Protein AF-A0A953YZQ3-F1 (afdb_monomer_lite)

Secondary structure (DSSP, 8-state):
---GGG-TTGGG--S--HHHHTTSPPHHHHHHHHHSS---HHHHHHHHHHHHHHHHHHHHGGGS-HHHHHHHIIIIIS---HHHHHHHHTS-HHHHHHHHHHHHHHHHHHHHHHT-

Foldseek 3Di:
DDDCVPDPCNVPDPDDDPVVVVVDQDPVNVVPPVPVPPCDPVNVVVVVLVVLLVVLCVVCVVVADPLLSQLCCCCPVVVDDLVRSCVVVVHDSVVSVVSPVVSSVVSVVVCVVVPD

Structure (mmCIF, N/CA/C/O backbone):
data_AF-A0A953YZQ3-F1
#
_entry.id   AF-A0A953YZQ3-F1
#
loop_
_atom_site.group_PDB
_atom_site.id
_atom_site.type_symbol
_atom_site.label_atom_id
_atom_site.label_alt_id
_atom_site.label_comp_id
_atom_site.label_asym_id
_atom_site.label_entity_id
_atom_site.label_seq_id
_atom_site.pdbx_PDB_ins_code
_atom_site.Cartn_x
_atom_site.Cartn_y
_atom_site.Cartn_z
_atom_site.occupancy
_atom_site.B_iso_or_equiv
_atom_site.auth_seq_id
_atom_site.auth_comp_id
_atom_site.auth_asym_id
_atom_site.auth_atom_id
_atom_site.pdbx_PDB_model_num
ATOM 1 N N . MET A 1 1 ? 8.634 7.830 -40.825 1.00 51.47 1 MET A N 1
ATOM 2 C CA . MET A 1 1 ? 9.413 7.393 -39.649 1.00 51.47 1 MET A CA 1
ATOM 3 C C . MET A 1 1 ? 10.017 6.042 -40.000 1.00 51.47 1 MET A C 1
ATOM 5 O O . MET A 1 1 ? 9.249 5.131 -40.275 1.00 51.47 1 MET A O 1
ATOM 9 N N . LYS A 1 2 ? 11.341 5.928 -40.150 1.00 58.69 2 LYS A N 1
ATOM 10 C CA . LYS A 1 2 ? 11.975 4.639 -40.474 1.00 58.69 2 LYS A CA 1
ATOM 11 C C . LYS A 1 2 ? 12.230 3.904 -39.160 1.00 58.69 2 LYS A C 1
ATOM 13 O O . LYS A 1 2 ? 13.018 4.379 -38.350 1.00 58.69 2 LYS A O 1
ATOM 18 N N . SER A 1 3 ? 11.525 2.803 -38.914 1.00 65.25 3 SER A N 1
ATOM 19 C CA . SER A 1 3 ? 11.827 1.931 -37.777 1.00 65.25 3 SER A CA 1
ATOM 20 C C . SER A 1 3 ? 13.089 1.122 -38.078 1.00 65.25 3 SER A C 1
ATOM 22 O O . SER A 1 3 ? 13.320 0.724 -39.223 1.00 65.25 3 SER A O 1
ATOM 24 N N . CYS A 1 4 ? 13.891 0.834 -37.049 1.00 77.25 4 CYS A N 1
ATOM 25 C CA . CYS A 1 4 ? 15.066 -0.037 -37.176 1.00 77.25 4 CYS A CA 1
ATOM 26 C C . CYS A 1 4 ? 14.693 -1.414 -37.764 1.00 77.25 4 CYS A C 1
ATOM 28 O O . CYS A 1 4 ? 15.486 -2.027 -38.474 1.00 77.25 4 CYS A O 1
ATOM 30 N N . ASP A 1 5 ? 13.444 -1.851 -37.568 1.00 77.50 5 ASP A N 1
ATOM 31 C CA . ASP A 1 5 ? 12.905 -3.116 -38.075 1.00 77.50 5 ASP A CA 1
ATOM 32 C C . ASP A 1 5 ? 12.860 -3.244 -39.595 1.00 77.50 5 ASP A C 1
ATOM 34 O O . ASP A 1 5 ? 12.801 -4.355 -40.110 1.00 77.50 5 ASP A O 1
ATOM 38 N N . THR A 1 6 ? 12.954 -2.128 -40.310 1.00 80.44 6 THR A N 1
ATOM 39 C CA . THR A 1 6 ? 12.969 -2.095 -41.778 1.00 80.44 6 THR A CA 1
ATOM 40 C C . THR A 1 6 ? 14.319 -1.651 -42.343 1.00 80.44 6 THR A C 1
ATOM 42 O O . THR A 1 6 ? 14.450 -1.446 -43.549 1.00 80.44 6 THR A O 1
ATOM 45 N N . CYS A 1 7 ? 15.341 -1.498 -41.491 1.00 81.00 7 CYS A N 1
ATOM 46 C CA . CYS A 1 7 ? 16.660 -1.052 -41.916 1.00 81.00 7 CYS A CA 1
ATOM 47 C C . CYS A 1 7 ? 17.438 -2.200 -42.591 1.00 81.00 7 CYS A C 1
ATOM 49 O O . CYS A 1 7 ? 17.734 -3.201 -41.933 1.00 81.00 7 CYS A O 1
ATOM 51 N N . PRO A 1 8 ? 17.848 -2.057 -43.866 1.00 81.75 8 PRO A N 1
ATOM 52 C CA . PRO A 1 8 ? 18.593 -3.096 -44.581 1.00 81.75 8 PRO A CA 1
ATOM 53 C C . PRO A 1 8 ? 19.986 -3.355 -43.989 1.00 81.75 8 PRO A C 1
ATOM 55 O O . PRO A 1 8 ? 20.564 -4.411 -44.219 1.00 81.75 8 PRO A O 1
ATOM 58 N N . LEU A 1 9 ? 20.514 -2.414 -43.202 1.00 81.38 9 LEU A N 1
ATOM 59 C CA . LEU A 1 9 ? 21.818 -2.516 -42.547 1.00 81.38 9 LEU A CA 1
ATOM 60 C C . LEU A 1 9 ? 21.733 -3.061 -41.111 1.00 81.38 9 LEU A C 1
ATOM 62 O O . LEU A 1 9 ? 22.769 -3.217 -40.472 1.00 81.38 9 LEU A O 1
ATOM 66 N N . ARG A 1 10 ? 20.532 -3.379 -40.595 1.00 80.12 10 ARG A N 1
ATOM 67 C CA . ARG A 1 10 ? 20.321 -3.793 -39.193 1.00 80.12 10 ARG A CA 1
ATOM 68 C C . ARG A 1 10 ? 21.195 -4.977 -38.782 1.00 80.12 10 ARG A C 1
ATOM 70 O O . ARG A 1 10 ? 21.749 -4.971 -37.690 1.00 80.12 10 ARG A O 1
ATOM 77 N N . ALA A 1 11 ? 21.307 -5.983 -39.650 1.00 80.31 11 ALA A N 1
ATOM 78 C CA . ALA A 1 11 ? 22.075 -7.200 -39.380 1.00 80.31 11 ALA A CA 1
ATOM 79 C C . ALA A 1 11 ? 23.595 -6.960 -39.296 1.00 80.31 11 ALA A C 1
ATOM 81 O O . ALA A 1 11 ? 24.319 -7.815 -38.796 1.00 80.31 11 ALA A O 1
ATOM 82 N N . SER A 1 12 ? 24.072 -5.810 -39.777 1.00 83.50 12 SER A N 1
ATOM 83 C CA . SER A 1 12 ? 25.484 -5.420 -39.813 1.00 83.50 12 SER A CA 1
ATOM 84 C C . SER A 1 12 ? 25.776 -4.138 -39.024 1.00 83.50 12 SER A C 1
ATOM 86 O O . SER A 1 12 ? 26.871 -3.592 -39.136 1.00 83.50 12 SER A O 1
ATOM 88 N N . CYS A 1 13 ? 24.812 -3.613 -38.261 1.00 84.31 13 CYS A N 1
ATOM 89 C CA . CYS A 1 13 ? 25.025 -2.430 -37.431 1.00 84.31 13 CYS A CA 1
ATOM 90 C C . CYS A 1 13 ? 25.981 -2.759 -36.277 1.00 84.31 13 CYS A C 1
ATOM 92 O O . CYS A 1 13 ? 25.696 -3.639 -35.468 1.00 84.31 13 CYS A O 1
ATOM 94 N N . VAL A 1 14 ? 27.089 -2.021 -36.195 1.00 81.94 14 VAL A N 1
ATOM 95 C CA . VAL A 1 14 ? 28.105 -2.162 -35.134 1.00 81.94 14 VAL A CA 1
ATOM 96 C C . VAL A 1 14 ? 28.133 -0.947 -34.200 1.00 81.94 14 VAL A C 1
ATOM 98 O O . VAL A 1 14 ? 28.534 -1.063 -33.047 1.00 81.94 14 VAL A O 1
ATOM 101 N N . GLU A 1 15 ? 27.658 0.204 -34.680 1.00 82.88 15 GLU A N 1
ATOM 102 C CA . GLU A 1 15 ? 27.567 1.461 -33.934 1.00 82.88 15 GLU A CA 1
ATOM 103 C C . GLU A 1 15 ? 26.109 1.930 -33.824 1.00 82.88 15 GLU A C 1
ATOM 105 O O . GLU A 1 15 ? 25.236 1.515 -34.597 1.00 82.88 15 GLU A O 1
ATOM 110 N N . VAL A 1 16 ? 25.838 2.801 -32.847 1.00 78.06 16 VAL A N 1
ATOM 111 C CA . VAL A 1 16 ? 24.507 3.383 -32.640 1.00 78.06 16 VAL A CA 1
ATOM 112 C C . VAL A 1 16 ? 24.150 4.267 -33.835 1.00 78.06 16 VAL A C 1
ATOM 114 O O . VAL A 1 16 ? 24.905 5.150 -34.226 1.00 78.06 16 VAL A O 1
ATOM 117 N N . CYS A 1 17 ? 22.977 4.035 -34.425 1.00 84.19 17 CYS A N 1
ATOM 118 C CA . CYS A 1 17 ? 22.495 4.822 -35.556 1.00 84.19 17 CYS A CA 1
ATOM 119 C C . CYS A 1 17 ? 22.188 6.273 -35.122 1.00 84.19 17 CYS A C 1
ATOM 121 O O . CYS A 1 17 ? 21.303 6.454 -34.278 1.00 84.19 17 CYS A O 1
ATOM 123 N N . PRO A 1 18 ? 22.806 7.304 -35.736 1.00 82.31 18 PRO A N 1
ATOM 124 C CA . PRO A 1 18 ? 22.574 8.704 -35.361 1.00 82.31 18 PRO A CA 1
ATOM 125 C C . PRO A 1 18 ? 21.112 9.149 -35.521 1.00 82.31 18 PRO A C 1
ATOM 127 O O . PRO A 1 18 ? 20.596 9.930 -34.725 1.00 82.31 18 PRO A O 1
ATOM 130 N N . GLU A 1 19 ? 20.408 8.618 -36.529 1.00 79.19 19 GLU A N 1
ATOM 131 C CA . GLU A 1 19 ? 18.987 8.915 -36.757 1.00 79.19 19 GLU A CA 1
ATOM 132 C C . GLU A 1 19 ? 18.088 8.334 -35.656 1.00 79.19 19 GLU A C 1
ATOM 134 O O . GLU A 1 19 ? 17.065 8.931 -35.316 1.00 79.19 19 GLU A O 1
ATOM 139 N N . LEU A 1 20 ? 18.457 7.177 -35.095 1.00 79.81 20 LEU A N 1
ATOM 140 C CA . LEU A 1 20 ? 17.751 6.568 -33.968 1.00 79.81 20 LEU A CA 1
ATOM 141 C C . LEU A 1 20 ? 18.080 7.306 -32.668 1.00 79.81 20 LEU A C 1
ATOM 143 O O . LEU A 1 20 ? 17.180 7.626 -31.900 1.00 79.81 20 LEU A O 1
ATOM 147 N N . GLU A 1 21 ? 19.350 7.639 -32.451 1.00 82.38 21 GLU A N 1
ATOM 148 C CA . GLU A 1 21 ? 19.804 8.407 -31.291 1.00 82.38 21 GLU A CA 1
ATOM 149 C C . GLU A 1 21 ? 19.152 9.797 -31.214 1.00 82.38 21 GLU A C 1
ATOM 151 O O . GLU A 1 21 ? 18.855 10.297 -30.127 1.00 82.38 21 GLU A O 1
ATOM 156 N N . ALA A 1 22 ? 18.881 10.430 -32.357 1.00 81.44 22 ALA A N 1
ATOM 157 C CA . ALA A 1 22 ? 18.141 11.689 -32.428 1.00 81.44 22 ALA A CA 1
ATOM 158 C C . ALA A 1 22 ? 16.674 11.568 -31.975 1.00 81.44 22 ALA A C 1
ATOM 160 O O . ALA A 1 22 ? 16.091 12.565 -31.559 1.00 81.44 22 ALA A O 1
ATOM 161 N N . GLN A 1 23 ? 16.090 10.368 -32.044 1.00 77.19 23 GLN A N 1
ATOM 162 C CA . GLN A 1 23 ? 14.705 10.091 -31.645 1.00 77.19 23 GLN A CA 1
ATOM 163 C C . GLN A 1 23 ? 14.580 9.619 -30.191 1.00 77.19 23 GLN A C 1
ATOM 165 O O . GLN A 1 23 ? 13.484 9.659 -29.631 1.00 77.19 23 GLN A O 1
ATOM 170 N N . LEU A 1 24 ? 15.673 9.156 -29.578 1.00 75.44 24 LEU A N 1
ATOM 171 C CA . LEU A 1 24 ? 15.679 8.769 -28.170 1.00 75.44 24 LEU A CA 1
ATOM 172 C C . LEU A 1 24 ? 15.569 10.011 -27.268 1.00 75.44 24 LEU A C 1
ATOM 174 O O . LEU A 1 24 ? 16.162 11.047 -27.590 1.00 75.44 24 LEU A O 1
ATOM 178 N N . PRO A 1 25 ? 14.858 9.917 -26.125 1.00 68.44 25 PRO A N 1
ATOM 179 C CA . PRO A 1 25 ? 14.885 10.959 -25.103 1.00 68.44 25 PRO A CA 1
ATOM 180 C C . PRO A 1 25 ? 16.332 11.268 -24.719 1.00 68.44 25 PRO A C 1
ATOM 182 O O . PRO A 1 25 ? 17.105 10.349 -24.434 1.00 68.44 25 PRO A O 1
ATOM 185 N N . LYS A 1 26 ? 16.724 12.544 -24.730 1.00 71.81 26 LYS A N 1
ATOM 186 C CA . LYS A 1 26 ? 18.094 12.921 -24.376 1.00 71.81 26 LYS A CA 1
ATOM 187 C C . LYS A 1 26 ? 18.293 12.784 -22.866 1.00 71.81 26 LYS A C 1
ATOM 189 O O . LYS A 1 26 ? 17.343 12.904 -22.097 1.00 71.81 26 LYS A O 1
ATOM 194 N N . GLU A 1 27 ? 19.529 12.569 -22.411 1.00 60.50 27 GLU A N 1
ATOM 195 C CA . GLU A 1 27 ? 19.825 12.406 -20.972 1.00 60.50 27 GLU A CA 1
ATOM 196 C C . GLU A 1 27 ? 19.285 13.560 -20.107 1.00 60.50 27 GLU A C 1
ATOM 198 O O . GLU A 1 27 ? 18.843 13.346 -18.976 1.00 60.50 27 GLU A O 1
ATOM 203 N N . HIS A 1 28 ? 19.272 14.780 -20.650 1.00 57.94 28 HIS A N 1
ATOM 204 C CA . HIS A 1 28 ? 18.712 15.948 -19.973 1.00 57.94 28 HIS A CA 1
ATOM 205 C C . HIS A 1 28 ? 17.177 15.933 -19.918 1.00 57.94 28 HIS A C 1
ATOM 207 O O . HIS A 1 28 ? 16.614 16.409 -18.937 1.00 57.94 28 HIS A O 1
ATOM 213 N N . ASP A 1 29 ? 16.491 15.317 -20.885 1.00 56.84 29 ASP A N 1
ATOM 214 C CA . ASP A 1 29 ? 15.028 15.179 -20.875 1.00 56.84 29 ASP A CA 1
ATOM 215 C C . ASP A 1 29 ? 14.551 14.239 -19.761 1.00 56.84 29 ASP A C 1
ATOM 217 O O . ASP A 1 29 ? 13.490 14.456 -19.171 1.00 56.84 29 ASP A O 1
ATOM 221 N N . GLY A 1 30 ? 15.351 13.215 -19.438 1.00 52.53 30 GLY A N 1
ATOM 222 C CA . GLY A 1 30 ? 15.077 12.290 -18.337 1.00 52.53 30 GLY A CA 1
ATOM 223 C C . GLY A 1 30 ? 15.240 12.926 -16.955 1.00 52.53 30 GLY A C 1
ATOM 224 O O . GLY A 1 30 ? 14.492 12.593 -16.035 1.00 52.53 30 GLY A O 1
ATOM 225 N N . ARG A 1 31 ? 16.185 13.867 -16.804 1.00 52.38 31 ARG A N 1
ATOM 226 C CA . ARG A 1 31 ? 16.379 14.610 -15.546 1.00 52.38 31 ARG A CA 1
ATOM 227 C C . ARG A 1 31 ? 15.379 15.749 -15.372 1.00 52.38 31 ARG A C 1
ATOM 229 O O . ARG A 1 31 ? 14.927 15.962 -14.254 1.00 52.38 31 ARG A O 1
ATOM 236 N N . ASP A 1 32 ? 14.991 16.438 -16.443 1.00 48.19 32 ASP A N 1
ATOM 237 C CA . ASP A 1 32 ? 14.287 17.718 -16.312 1.00 48.19 32 ASP A CA 1
ATOM 238 C C . ASP A 1 32 ? 12.759 17.638 -16.361 1.00 48.19 32 ASP A C 1
ATOM 240 O O . ASP A 1 32 ? 12.095 18.483 -15.760 1.00 48.19 32 ASP A O 1
ATOM 244 N N . ARG A 1 33 ? 12.152 16.667 -17.057 1.00 47.38 33 ARG A N 1
ATOM 245 C CA . ARG A 1 33 ? 10.686 16.693 -17.251 1.00 47.38 33 ARG A CA 1
ATOM 246 C C . ARG A 1 33 ? 9.882 16.178 -16.060 1.00 47.38 33 ARG A C 1
ATOM 248 O O . ARG A 1 33 ? 8.787 16.676 -15.825 1.00 47.38 33 ARG A O 1
ATOM 255 N N . PHE A 1 34 ? 10.420 15.222 -15.303 1.00 48.75 34 PHE A N 1
ATOM 256 C CA . PHE A 1 34 ? 9.774 14.699 -14.090 1.00 48.75 34 PHE A CA 1
ATOM 257 C C . PHE A 1 34 ? 10.112 15.511 -12.826 1.00 48.75 34 PHE A C 1
ATOM 259 O O . PHE A 1 34 ? 9.326 15.506 -11.887 1.00 48.75 34 PHE A O 1
ATOM 266 N N . MET A 1 35 ? 11.244 16.230 -12.809 1.00 47.53 35 MET A N 1
ATOM 267 C CA . MET A 1 35 ? 11.765 16.939 -11.6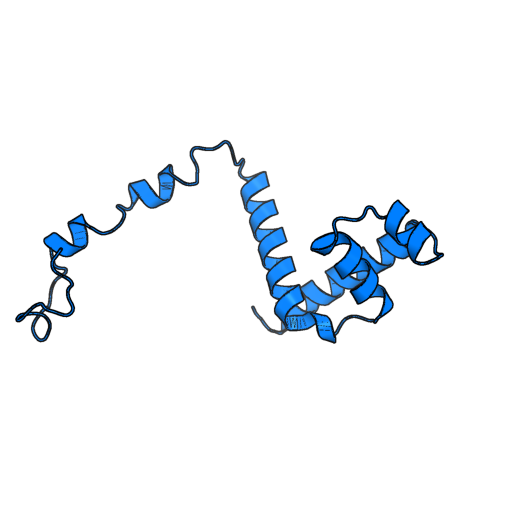24 1.00 47.53 35 MET A CA 1
ATOM 268 C C . MET A 1 35 ? 11.426 18.441 -11.572 1.00 47.53 35 MET A C 1
ATOM 270 O O . MET A 1 35 ? 11.708 19.085 -10.566 1.00 47.53 35 MET A O 1
ATOM 274 N N . ARG A 1 36 ? 10.864 19.035 -12.639 1.00 48.31 36 ARG A N 1
ATOM 275 C CA . ARG A 1 36 ? 10.496 20.471 -12.665 1.00 48.31 36 ARG A CA 1
ATOM 276 C C . ARG A 1 36 ? 9.215 20.813 -11.908 1.00 48.31 36 ARG A C 1
ATOM 278 O O . ARG A 1 36 ? 9.006 21.979 -11.593 1.00 48.31 36 ARG A O 1
ATOM 285 N N . ASN A 1 37 ? 8.375 19.825 -11.616 1.00 46.41 37 ASN A N 1
ATOM 286 C CA . ASN A 1 37 ? 7.296 20.002 -10.652 1.00 46.41 37 ASN A CA 1
ATOM 287 C C . ASN A 1 37 ? 7.892 19.729 -9.274 1.00 46.41 37 ASN A C 1
ATOM 289 O O . ASN A 1 37 ? 8.600 18.740 -9.139 1.00 46.41 37 ASN A O 1
ATOM 293 N N . GLU A 1 38 ? 7.629 20.611 -8.310 1.00 49.28 38 GLU A N 1
ATOM 294 C CA . GLU A 1 38 ? 8.129 20.696 -6.925 1.00 49.28 38 GLU A CA 1
ATOM 295 C C . GLU A 1 38 ? 8.016 19.401 -6.086 1.00 49.28 38 GLU A C 1
ATOM 297 O O . GLU A 1 38 ? 7.455 19.367 -4.992 1.00 49.28 38 GLU A O 1
ATOM 302 N N . MET A 1 39 ? 8.573 18.297 -6.565 1.00 52.78 39 MET A N 1
ATOM 303 C CA . MET A 1 39 ? 8.760 17.090 -5.796 1.00 52.78 39 MET A CA 1
ATOM 304 C C . MET A 1 39 ? 10.056 17.253 -5.016 1.00 52.78 39 MET A C 1
ATOM 306 O O . MET A 1 39 ? 11.156 16.982 -5.493 1.00 52.78 39 MET A O 1
ATOM 310 N N . THR A 1 40 ? 9.915 17.722 -3.780 1.00 59.66 40 THR A N 1
ATOM 311 C CA . THR A 1 40 ? 10.996 17.707 -2.790 1.00 59.66 40 THR A CA 1
ATOM 312 C C . THR A 1 40 ? 11.579 16.294 -2.663 1.00 59.66 40 THR A C 1
ATOM 314 O O . THR A 1 40 ? 10.887 15.302 -2.886 1.00 59.66 40 THR A O 1
ATOM 317 N N . GLU A 1 41 ? 12.835 16.148 -2.251 1.00 57.69 41 GLU A N 1
ATOM 318 C CA . GLU A 1 41 ? 13.454 14.829 -2.022 1.00 57.69 41 GLU A CA 1
ATOM 319 C C . GLU A 1 41 ? 12.615 13.929 -1.082 1.00 57.69 41 GLU A C 1
ATOM 321 O O . GLU A 1 41 ? 12.494 12.718 -1.289 1.00 57.69 41 GLU A O 1
ATOM 326 N N . LEU A 1 42 ? 11.928 14.548 -0.113 1.00 58.09 42 LEU A N 1
ATOM 327 C CA . LEU A 1 42 ? 10.925 13.925 0.758 1.00 58.09 42 LEU A CA 1
ATOM 328 C C . LEU A 1 42 ? 9.771 13.279 -0.023 1.00 58.09 42 LEU A C 1
ATOM 330 O O . LEU A 1 42 ? 9.348 12.175 0.315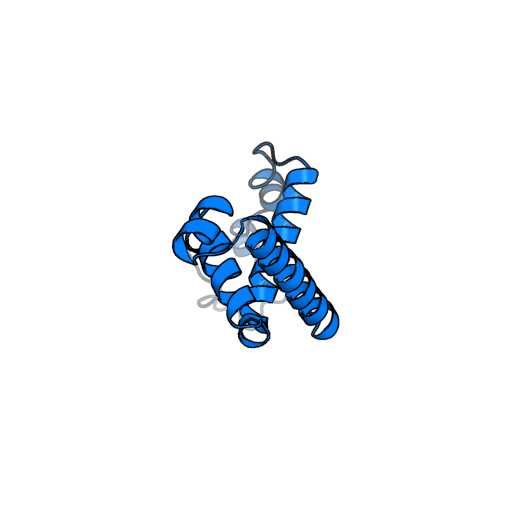 1.00 58.09 42 LEU A O 1
ATOM 334 N N . SER A 1 43 ? 9.289 13.923 -1.086 1.00 71.81 43 SER A N 1
ATOM 335 C CA . SER A 1 43 ? 8.216 13.392 -1.933 1.00 71.81 43 SER A CA 1
ATOM 336 C C . SER A 1 43 ? 8.672 12.229 -2.822 1.00 71.81 43 SER A C 1
ATOM 338 O O . SER A 1 43 ? 7.915 11.283 -3.009 1.00 71.81 43 SER A O 1
ATOM 340 N N . LEU A 1 44 ? 9.925 12.229 -3.297 1.00 70.06 44 LEU A N 1
ATOM 341 C CA . LEU A 1 44 ? 10.497 11.101 -4.042 1.00 70.06 44 LEU A CA 1
ATOM 342 C C . LEU A 1 44 ? 10.677 9.877 -3.149 1.00 70.06 44 LEU A C 1
ATOM 344 O O . LEU A 1 44 ? 10.365 8.759 -3.559 1.00 70.06 44 LEU A O 1
ATOM 348 N N . LYS A 1 45 ? 11.166 10.080 -1.920 1.00 75.69 45 LYS A N 1
ATOM 349 C CA . LYS A 1 45 ? 11.270 9.007 -0.931 1.00 75.69 45 LYS A CA 1
ATOM 350 C C . LYS A 1 45 ? 9.890 8.444 -0.593 1.00 75.69 45 LYS A C 1
ATOM 352 O O . LYS A 1 45 ? 9.709 7.234 -0.669 1.00 75.69 45 LYS A O 1
ATOM 357 N N . ALA A 1 46 ? 8.917 9.308 -0.300 1.00 76.88 46 ALA A N 1
ATOM 358 C CA . ALA A 1 46 ? 7.545 8.894 -0.011 1.00 76.88 46 ALA A CA 1
ATOM 359 C C . ALA A 1 46 ? 6.911 8.137 -1.190 1.00 76.88 46 ALA A C 1
ATOM 361 O O . ALA A 1 46 ? 6.294 7.093 -0.994 1.00 76.88 46 ALA A O 1
ATOM 362 N N . PHE A 1 47 ? 7.128 8.611 -2.419 1.00 79.12 47 PHE A N 1
ATOM 363 C CA . PHE A 1 47 ?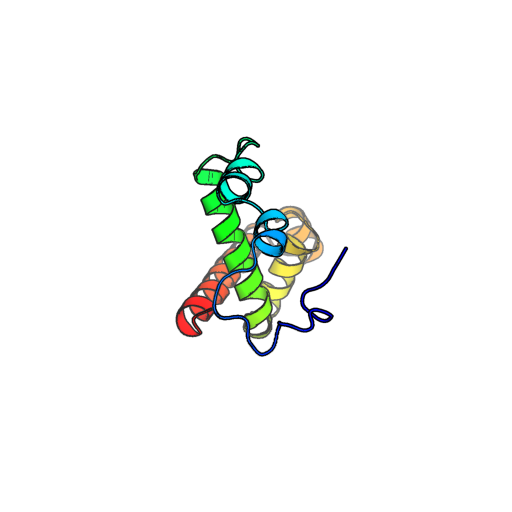 6.658 7.943 -3.629 1.00 79.12 47 PHE A CA 1
ATOM 364 C C . PHE A 1 47 ? 7.280 6.550 -3.792 1.00 79.12 47 PHE A C 1
ATOM 366 O O . PHE A 1 47 ? 6.564 5.581 -4.032 1.00 79.12 47 PHE A O 1
ATOM 373 N N . ARG A 1 48 ? 8.599 6.419 -3.598 1.00 83.31 48 ARG A N 1
ATOM 374 C CA . ARG A 1 48 ? 9.285 5.115 -3.630 1.00 83.31 48 ARG A CA 1
ATOM 375 C C . ARG A 1 48 ? 8.767 4.172 -2.550 1.00 83.31 48 ARG A C 1
ATOM 377 O O . ARG A 1 48 ? 8.514 3.009 -2.841 1.00 83.31 48 ARG A O 1
ATOM 384 N N . GLU A 1 49 ? 8.573 4.661 -1.328 1.00 83.69 49 GLU A N 1
ATOM 385 C CA . GLU A 1 49 ? 8.008 3.863 -0.233 1.00 83.69 49 GLU A CA 1
ATOM 386 C C . GLU A 1 49 ? 6.584 3.386 -0.549 1.00 83.69 49 GLU A C 1
ATOM 388 O O . GLU A 1 49 ? 6.233 2.241 -0.255 1.00 83.69 49 GLU A O 1
ATOM 393 N N . GLN A 1 50 ? 5.769 4.237 -1.176 1.00 84.12 50 GLN A N 1
ATOM 394 C CA . GLN A 1 50 ? 4.417 3.887 -1.602 1.00 84.12 50 GLN A CA 1
ATOM 395 C C . GLN A 1 50 ? 4.430 2.857 -2.738 1.00 84.12 50 GLN A C 1
ATOM 397 O O . GLN A 1 50 ? 3.675 1.886 -2.680 1.00 84.12 50 GLN A O 1
ATOM 402 N N . GLN A 1 51 ? 5.319 3.021 -3.721 1.00 88.19 51 GLN A N 1
ATOM 403 C CA . GLN A 1 51 ? 5.507 2.065 -4.812 1.00 88.19 51 GLN A CA 1
ATOM 404 C C . GLN A 1 51 ? 5.945 0.694 -4.279 1.00 88.19 51 GLN A C 1
ATOM 406 O O . GLN A 1 51 ? 5.323 -0.314 -4.601 1.00 88.19 51 GLN A O 1
ATOM 411 N N . MET A 1 52 ? 6.936 0.655 -3.382 1.00 89.75 52 MET A N 1
ATOM 412 C CA . MET A 1 52 ? 7.383 -0.586 -2.741 1.00 89.75 52 MET A CA 1
ATOM 413 C C . MET A 1 52 ? 6.253 -1.284 -1.978 1.00 89.75 52 MET A C 1
ATOM 415 O O . MET A 1 52 ? 6.110 -2.501 -2.066 1.00 89.75 52 MET A O 1
ATOM 419 N N . LEU A 1 53 ? 5.438 -0.532 -1.228 1.00 90.31 53 LEU A N 1
ATOM 420 C CA . LEU A 1 53 ? 4.300 -1.107 -0.511 1.00 90.31 53 LEU A CA 1
ATOM 421 C C . LEU A 1 53 ? 3.251 -1.673 -1.476 1.00 90.31 53 LEU A C 1
ATOM 423 O O . LEU A 1 53 ? 2.706 -2.746 -1.220 1.00 90.31 53 LEU A O 1
ATOM 427 N N . HIS A 1 54 ? 2.980 -0.971 -2.574 1.00 90.50 54 HIS A N 1
ATOM 428 C CA . HIS A 1 54 ? 2.054 -1.424 -3.605 1.00 90.50 54 HIS A CA 1
ATOM 429 C C . HIS A 1 54 ? 2.539 -2.717 -4.281 1.00 90.50 54 HIS A C 1
ATOM 431 O O . HIS A 1 54 ? 1.768 -3.667 -4.429 1.00 90.50 54 HIS A O 1
ATOM 437 N N . ASP A 1 55 ? 3.823 -2.799 -4.625 1.00 92.12 55 ASP A N 1
ATOM 438 C CA . ASP A 1 55 ? 4.402 -3.987 -5.255 1.00 92.12 55 ASP A CA 1
ATOM 439 C C . ASP A 1 55 ? 4.441 -5.173 -4.278 1.00 92.12 55 ASP A C 1
ATOM 441 O O . ASP A 1 55 ? 4.056 -6.291 -4.632 1.00 92.12 55 ASP A O 1
ATOM 445 N N . ALA A 1 56 ? 4.776 -4.918 -3.008 1.00 93.75 56 ALA A N 1
ATOM 446 C CA . ALA A 1 56 ? 4.688 -5.912 -1.943 1.00 93.75 56 ALA A CA 1
ATOM 447 C C . ALA A 1 56 ? 3.249 -6.414 -1.740 1.00 93.75 56 ALA A C 1
ATOM 449 O O . ALA A 1 56 ? 3.029 -7.613 -1.577 1.00 93.75 56 ALA A O 1
ATOM 450 N N . TYR A 1 57 ? 2.256 -5.523 -1.778 1.00 94.19 57 TYR A N 1
ATOM 451 C CA . TYR A 1 57 ? 0.848 -5.906 -1.705 1.00 94.19 57 TYR A CA 1
ATOM 452 C C . TYR A 1 57 ? 0.462 -6.825 -2.870 1.00 94.19 57 TYR A C 1
ATOM 454 O O . TYR A 1 57 ? -0.089 -7.900 -2.639 1.00 94.19 57 TYR A O 1
ATOM 462 N N . ARG A 1 58 ? 0.810 -6.464 -4.113 1.00 93.12 58 ARG A N 1
ATOM 463 C CA . ARG A 1 58 ? 0.509 -7.298 -5.290 1.00 93.12 58 ARG A CA 1
ATOM 464 C C . ARG A 1 58 ? 1.128 -8.691 -5.201 1.00 93.12 58 ARG A C 1
ATOM 466 O O . ARG A 1 58 ? 0.477 -9.650 -5.603 1.00 93.12 58 ARG A O 1
ATOM 473 N N . ALA A 1 59 ? 2.348 -8.804 -4.683 1.00 94.44 59 ALA A N 1
ATOM 474 C CA . ALA A 1 59 ? 3.048 -10.081 -4.578 1.00 94.44 59 ALA A CA 1
ATOM 475 C C . ALA A 1 59 ? 2.593 -10.941 -3.388 1.00 94.44 59 ALA A C 1
ATOM 477 O O . ALA A 1 59 ? 2.606 -12.166 -3.478 1.00 94.44 59 ALA A O 1
ATOM 478 N N . TYR A 1 60 ? 2.204 -10.320 -2.269 1.00 95.44 60 TYR A N 1
ATOM 479 C CA . TYR A 1 60 ? 2.043 -11.022 -0.992 1.00 95.44 60 TYR A CA 1
ATOM 480 C C . TYR A 1 60 ? 0.676 -10.843 -0.319 1.00 95.44 60 TYR A C 1
ATOM 482 O O . TYR A 1 60 ? 0.534 -11.248 0.836 1.00 95.44 60 TYR A O 1
ATOM 490 N N . ARG A 1 61 ? -0.345 -10.287 -0.990 1.00 94.81 61 ARG A N 1
ATOM 491 C CA . ARG A 1 61 ? -1.687 -10.079 -0.398 1.00 94.81 61 ARG A CA 1
ATOM 492 C C . ARG A 1 61 ? -2.283 -11.334 0.246 1.00 94.81 61 ARG A C 1
ATOM 494 O O . ARG A 1 61 ? -2.834 -11.234 1.337 1.00 94.81 61 ARG A O 1
ATOM 501 N N . ASP A 1 62 ? -2.075 -12.509 -0.347 1.00 95.56 62 ASP A N 1
ATOM 502 C CA . ASP A 1 62 ? -2.614 -13.785 0.155 1.00 95.56 62 ASP A CA 1
ATOM 503 C C . ASP A 1 62 ? -1.972 -14.236 1.475 1.00 95.56 62 ASP A C 1
ATOM 505 O O . ASP A 1 62 ? -2.447 -15.152 2.141 1.00 95.56 62 ASP A O 1
ATOM 509 N N . HIS A 1 63 ? -0.885 -13.581 1.886 1.00 95.06 63 HIS A N 1
ATOM 510 C CA . HIS A 1 63 ? -0.235 -13.844 3.162 1.00 95.06 63 HIS A CA 1
ATOM 511 C C . HIS A 1 63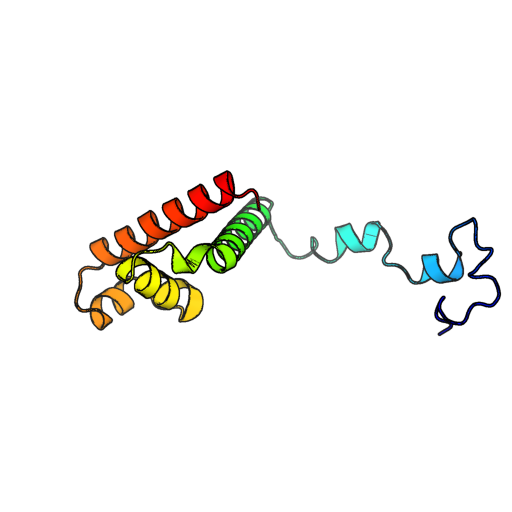 ? -0.822 -13.004 4.297 1.00 95.06 63 HIS A C 1
ATOM 513 O O . HIS A 1 63 ? -0.439 -13.229 5.450 1.00 95.06 63 HIS A O 1
ATOM 519 N N . LEU A 1 6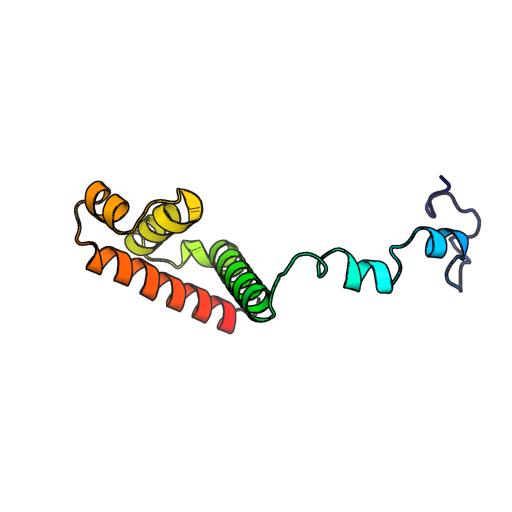4 ? -1.690 -12.029 4.014 1.00 95.62 64 LEU A N 1
ATOM 520 C CA . LEU A 1 64 ? -2.380 -11.236 5.029 1.00 95.62 64 LEU A CA 1
ATOM 521 C C . LEU A 1 64 ? -3.496 -12.046 5.694 1.00 95.62 64 LEU A C 1
ATOM 523 O O . LEU A 1 64 ? -4.138 -12.888 5.073 1.00 95.62 64 LEU A O 1
ATOM 527 N N . MET A 1 65 ? -3.763 -11.771 6.972 1.00 96.56 65 MET A N 1
ATOM 528 C CA . MET A 1 65 ? -4.989 -12.273 7.600 1.00 96.56 65 MET A CA 1
ATOM 529 C C . MET A 1 65 ? -6.207 -11.601 6.960 1.00 96.56 65 MET A C 1
ATOM 531 O O . MET A 1 65 ? -6.120 -10.438 6.571 1.00 96.56 65 MET A O 1
ATOM 535 N N . ALA A 1 66 ? -7.363 -12.269 6.949 1.00 97.25 66 ALA A N 1
ATOM 536 C CA . ALA A 1 66 ? -8.594 -11.724 6.363 1.00 97.25 66 ALA A CA 1
ATOM 537 C C . ALA A 1 66 ? -8.935 -10.311 6.878 1.00 97.25 66 ALA A C 1
ATOM 539 O O . ALA A 1 66 ? -9.218 -9.413 6.094 1.00 97.25 66 ALA A O 1
ATOM 540 N N . SER A 1 67 ? -8.800 -10.076 8.187 1.00 96.19 67 SER A N 1
ATOM 541 C CA . SER A 1 67 ? -9.052 -8.761 8.795 1.00 96.19 67 SER A CA 1
ATOM 542 C C . SER A 1 67 ? -8.012 -7.694 8.432 1.00 96.19 67 SER A C 1
ATOM 544 O O . SER A 1 67 ? -8.311 -6.502 8.480 1.00 96.19 67 SER A O 1
ATOM 546 N N . GLN A 1 68 ? -6.785 -8.096 8.092 1.00 96.75 68 GLN A N 1
ATOM 547 C CA . GLN A 1 68 ? -5.749 -7.187 7.600 1.00 96.75 68 GLN A CA 1
ATOM 548 C C . GLN A 1 68 ? -5.990 -6.849 6.134 1.00 96.75 68 GLN A C 1
ATOM 550 O O . GLN A 1 68 ? -5.888 -5.681 5.777 1.00 96.75 68 GLN A O 1
ATOM 555 N N . LEU A 1 69 ? -6.322 -7.857 5.322 1.00 96.88 69 LEU A N 1
ATOM 556 C CA . LEU A 1 69 ? -6.641 -7.701 3.908 1.00 96.88 69 LEU A CA 1
ATOM 557 C C . LEU A 1 69 ? -7.844 -6.773 3.722 1.00 96.88 69 LEU A C 1
ATOM 559 O O . LEU A 1 69 ? -7.722 -5.783 3.011 1.00 96.88 69 LEU A O 1
ATOM 563 N N . GLU A 1 70 ? -8.942 -7.017 4.445 1.00 97.19 70 GLU A N 1
ATOM 564 C CA . GLU A 1 70 ? -10.138 -6.167 4.395 1.00 97.19 70 GLU A CA 1
ATOM 565 C C . GLU A 1 70 ? -9.818 -4.710 4.762 1.00 97.19 70 GLU A C 1
ATOM 567 O O . GLU A 1 70 ? -10.224 -3.783 4.064 1.00 97.19 70 GLU A O 1
ATOM 572 N N . ALA A 1 71 ? -9.058 -4.488 5.841 1.00 95.38 71 ALA A N 1
ATOM 573 C CA . ALA A 1 71 ? -8.663 -3.137 6.232 1.00 95.38 71 ALA A CA 1
ATOM 574 C C . ALA A 1 71 ? -7.770 -2.472 5.168 1.00 95.38 71 ALA A C 1
ATOM 576 O O . ALA A 1 71 ? -7.915 -1.278 4.915 1.00 95.38 71 ALA A O 1
ATOM 577 N N . PHE A 1 72 ? -6.858 -3.230 4.551 1.00 94.50 72 PHE A N 1
ATOM 578 C CA . PHE A 1 72 ? -5.967 -2.739 3.499 1.00 94.50 72 PHE A CA 1
ATOM 579 C C . PHE A 1 72 ? -6.721 -2.335 2.236 1.00 94.50 72 PHE A C 1
ATOM 581 O O . PHE A 1 72 ? -6.471 -1.250 1.720 1.00 94.50 72 PHE A O 1
ATOM 588 N N . GLU A 1 73 ? -7.623 -3.186 1.751 1.00 94.25 73 GLU A N 1
ATOM 589 C CA . GLU A 1 73 ? -8.412 -2.927 0.545 1.00 94.25 73 GLU A CA 1
ATOM 590 C C . GLU A 1 73 ? -9.284 -1.687 0.739 1.00 94.25 73 GLU A C 1
ATOM 592 O O . GLU A 1 73 ? -9.159 -0.727 -0.018 1.00 94.25 73 GLU A O 1
ATOM 597 N N . ARG A 1 74 ? -10.031 -1.617 1.845 1.00 94.31 74 ARG A N 1
ATOM 598 C CA . ARG A 1 74 ? -10.866 -0.448 2.142 1.00 94.31 74 ARG A CA 1
ATOM 599 C C . ARG A 1 74 ? -10.067 0.852 2.273 1.00 94.31 74 ARG A C 1
ATOM 601 O O . ARG A 1 74 ? -10.526 1.908 1.853 1.00 94.31 74 ARG A O 1
ATOM 608 N N . TYR A 1 75 ? -8.867 0.803 2.855 1.00 93.56 75 TYR A N 1
ATOM 609 C CA . TYR A 1 75 ? -8.052 2.005 3.048 1.00 93.56 75 TYR A CA 1
ATOM 610 C C . TYR A 1 75 ? -7.330 2.448 1.770 1.00 93.56 75 TYR A C 1
ATOM 612 O O . TYR A 1 75 ? -7.393 3.616 1.393 1.00 93.56 75 TYR A O 1
ATOM 620 N N . TYR A 1 76 ? -6.611 1.535 1.112 1.00 87.56 76 TYR A N 1
ATOM 621 C CA . TYR A 1 76 ? -5.722 1.869 -0.005 1.00 87.56 76 TYR A CA 1
ATOM 622 C C . TYR A 1 76 ? -6.389 1.775 -1.379 1.00 87.56 76 TYR A C 1
ATOM 624 O O . TYR A 1 76 ? -5.928 2.449 -2.297 1.00 87.56 76 TYR A O 1
ATOM 632 N N . ILE A 1 77 ? -7.428 0.948 -1.534 1.00 88.06 77 ILE A N 1
ATOM 633 C CA . ILE A 1 77 ? -8.152 0.776 -2.802 1.00 88.06 77 ILE A CA 1
ATOM 634 C C . ILE A 1 77 ? -9.427 1.617 -2.796 1.00 88.06 77 ILE A C 1
ATOM 636 O O . ILE A 1 77 ? -9.611 2.430 -3.699 1.00 88.06 77 ILE A O 1
ATOM 640 N N . ASP A 1 78 ? -10.253 1.493 -1.755 1.00 89.44 78 ASP A N 1
ATOM 641 C CA . ASP A 1 78 ? -11.534 2.215 -1.686 1.00 89.44 78 ASP A CA 1
ATOM 642 C C . ASP A 1 78 ? -11.387 3.653 -1.151 1.00 89.44 78 ASP A C 1
ATOM 644 O O . ASP A 1 78 ? -12.321 4.451 -1.219 1.00 89.44 78 ASP A O 1
ATOM 648 N N . GLY A 1 79 ? -10.213 4.010 -0.619 1.00 89.75 79 GLY A N 1
ATOM 649 C CA . GLY A 1 79 ? -9.922 5.359 -0.124 1.00 89.75 79 GLY A CA 1
ATOM 650 C C . GLY A 1 79 ? -10.666 5.732 1.162 1.00 89.75 79 GLY A C 1
ATOM 651 O O . GLY A 1 79 ? -10.815 6.919 1.467 1.00 89.75 79 GLY A O 1
ATOM 652 N N . LEU A 1 80 ? -11.148 4.748 1.927 1.00 88.75 80 LEU A N 1
ATOM 653 C CA . LEU A 1 80 ? -11.891 4.988 3.159 1.00 88.75 80 LEU A CA 1
ATOM 654 C C . LEU A 1 80 ? -10.973 5.397 4.314 1.00 88.75 80 LEU A C 1
ATOM 656 O O . LEU A 1 80 ? -9.867 4.889 4.507 1.00 88.75 80 LEU A O 1
ATOM 660 N N . SER A 1 81 ? -11.478 6.297 5.159 1.00 95.31 81 SER A N 1
ATOM 661 C CA . SER A 1 81 ? -10.790 6.665 6.398 1.00 95.31 81 SER A CA 1
ATOM 662 C C . SER A 1 81 ? -10.864 5.541 7.436 1.00 95.31 81 SER A C 1
ATOM 664 O O . SER A 1 81 ? -11.816 4.766 7.474 1.00 95.31 81 SER A O 1
ATOM 666 N N . VAL A 1 82 ? -9.915 5.513 8.377 1.00 94.75 82 VAL A N 1
ATOM 667 C CA . VAL A 1 82 ? -9.912 4.560 9.508 1.00 94.75 82 VAL A CA 1
ATOM 668 C C . VAL A 1 82 ? -11.236 4.568 10.286 1.00 94.75 82 VAL A C 1
ATOM 670 O O . VAL A 1 82 ? -11.666 3.520 10.761 1.00 94.75 82 VAL A O 1
ATOM 673 N N . ARG A 1 83 ? -11.882 5.735 10.421 1.00 93.94 83 ARG A N 1
ATOM 674 C CA . ARG A 1 83 ? -13.180 5.861 11.101 1.00 93.94 83 ARG A CA 1
ATOM 675 C C . ARG A 1 83 ? -14.308 5.227 10.291 1.00 93.94 83 ARG A C 1
ATOM 677 O O . ARG A 1 83 ? -15.033 4.418 10.850 1.00 93.94 83 ARG A O 1
ATOM 684 N N . ALA A 1 84 ? -14.382 5.517 8.992 1.00 91.94 84 ALA A N 1
ATOM 685 C CA . ALA A 1 84 ? -15.385 4.925 8.104 1.00 91.94 84 ALA A CA 1
ATOM 686 C C . ALA A 1 84 ? -15.262 3.392 8.062 1.00 91.94 84 ALA A C 1
ATOM 688 O O . ALA A 1 84 ? -16.243 2.683 8.242 1.00 91.94 84 ALA A O 1
ATOM 689 N N . ILE A 1 85 ? -14.036 2.871 7.959 1.00 96.12 85 ILE A N 1
ATOM 690 C CA . ILE A 1 85 ? -13.780 1.423 8.010 1.00 96.12 85 ILE A CA 1
ATOM 691 C C . ILE A 1 85 ? -14.235 0.832 9.349 1.00 96.12 85 ILE A C 1
ATOM 693 O O . ILE A 1 85 ? -14.808 -0.253 9.394 1.00 96.12 85 ILE A O 1
ATOM 697 N N . ALA A 1 86 ? -13.954 1.520 10.457 1.00 96.38 86 ALA A N 1
ATOM 698 C CA . ALA A 1 86 ? -14.340 1.055 11.783 1.00 96.38 86 ALA A CA 1
ATOM 699 C C . ALA A 1 86 ? -15.866 0.974 11.937 1.00 96.38 86 ALA A C 1
ATOM 701 O O . ALA A 1 86 ? -16.364 -0.011 12.480 1.00 96.38 86 ALA A O 1
ATOM 702 N N . GLU A 1 87 ? -16.585 1.970 11.420 1.00 97.56 87 GLU A N 1
ATOM 703 C CA . GLU A 1 87 ? -18.048 2.006 11.387 1.00 97.56 87 GLU A CA 1
ATOM 704 C C . GLU A 1 87 ? -18.619 0.875 10.521 1.00 97.56 87 GLU A C 1
ATOM 706 O O . GLU A 1 87 ? -19.460 0.115 10.994 1.00 97.56 87 GLU A O 1
ATOM 711 N N . GLU A 1 88 ? -18.113 0.695 9.299 1.00 97.19 88 GLU A N 1
ATOM 712 C CA . GLU A 1 88 ? -18.606 -0.325 8.363 1.00 97.19 88 GLU A CA 1
ATOM 713 C C . GLU A 1 88 ? -18.345 -1.762 8.832 1.00 97.19 88 GLU A C 1
ATOM 715 O O . GLU A 1 88 ? -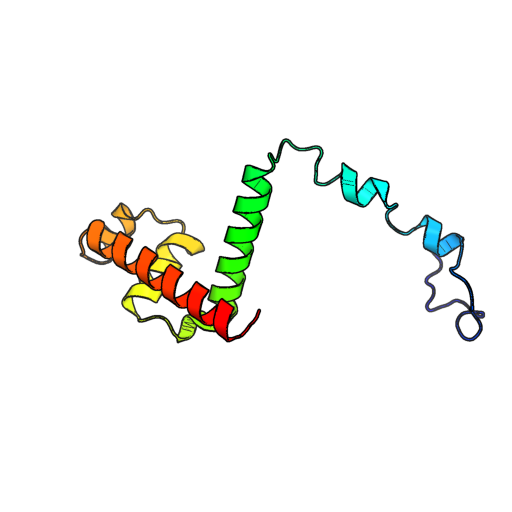19.174 -2.646 8.623 1.00 97.19 88 GLU A O 1
ATOM 720 N N . VAL A 1 89 ? -17.201 -2.007 9.475 1.00 94.31 89 VAL A N 1
ATOM 721 C CA . VAL A 1 89 ? -16.796 -3.345 9.947 1.00 94.31 89 VAL A CA 1
ATOM 722 C C . VAL A 1 89 ? -17.283 -3.615 11.381 1.00 94.31 89 VAL A C 1
ATOM 724 O O . VAL A 1 89 ? -17.122 -4.720 11.899 1.00 94.31 89 VAL A O 1
ATOM 727 N N . GLY A 1 90 ? -17.876 -2.626 12.057 1.00 96.44 90 GLY A N 1
ATOM 728 C CA . GLY A 1 90 ? -18.369 -2.771 13.430 1.00 96.44 90 GLY A CA 1
ATOM 729 C C . GLY A 1 90 ? -17.249 -2.982 14.456 1.00 96.44 90 GLY A C 1
ATOM 730 O O . GLY A 1 90 ? -17.330 -3.859 15.314 1.00 96.44 90 GLY A O 1
ATOM 731 N N . THR A 1 91 ? -16.169 -2.204 14.364 1.00 97.00 91 THR A N 1
ATOM 732 C CA . THR A 1 91 ? -14.990 -2.304 15.243 1.00 97.00 91 THR A CA 1
ATOM 733 C C . THR A 1 91 ? -14.522 -0.924 15.720 1.00 97.00 91 THR A C 1
ATOM 735 O O . THR A 1 91 ? -15.065 0.104 15.335 1.00 97.00 91 THR A O 1
ATOM 738 N N . SER A 1 92 ? -13.488 -0.862 16.567 1.00 97.88 92 SER A N 1
ATOM 739 C CA . SER A 1 92 ? -12.879 0.412 16.966 1.00 97.88 92 SER A CA 1
ATOM 740 C C . SER A 1 92 ? -11.878 0.944 15.921 1.00 97.88 92 SER A C 1
ATOM 742 O O . SER A 1 92 ? -11.156 0.151 15.301 1.00 97.88 92 SER A O 1
ATOM 744 N N . PRO A 1 93 ? -11.725 2.278 15.778 1.00 96.31 93 PRO A N 1
ATOM 745 C CA . PRO A 1 93 ? -10.685 2.877 14.933 1.00 96.31 93 PRO A CA 1
ATOM 746 C C . PRO A 1 93 ? -9.265 2.424 15.300 1.00 96.31 93 PRO A C 1
ATOM 748 O O . PRO A 1 93 ? -8.420 2.236 14.427 1.00 96.31 93 PRO A O 1
ATOM 751 N N . ALA A 1 94 ? -9.001 2.189 16.590 1.00 97.56 94 ALA A N 1
ATOM 752 C CA . ALA A 1 94 ? -7.714 1.680 17.064 1.00 97.56 94 ALA A CA 1
ATOM 753 C C . ALA A 1 94 ? -7.419 0.269 16.527 1.00 97.56 94 ALA A C 1
ATOM 755 O O . ALA A 1 94 ? -6.295 -0.011 16.111 1.00 97.56 94 ALA A O 1
ATOM 756 N N . ALA A 1 95 ? -8.430 -0.603 16.478 1.00 97.25 95 ALA A N 1
ATOM 757 C CA . ALA A 1 95 ? -8.285 -1.935 15.903 1.00 97.25 95 ALA A CA 1
ATOM 758 C C . ALA A 1 95 ? -8.003 -1.872 14.394 1.00 97.25 95 ALA A C 1
ATOM 760 O O . ALA A 1 95 ? -7.134 -2.595 13.911 1.00 97.25 95 ALA A O 1
ATOM 761 N N . VAL A 1 96 ? -8.671 -0.979 13.656 1.00 96.94 96 VAL A N 1
ATOM 762 C CA . VAL A 1 96 ? -8.398 -0.761 12.223 1.00 96.94 96 VAL A CA 1
ATOM 763 C C . VAL A 1 96 ? -6.969 -0.260 12.008 1.00 96.94 96 VAL A C 1
ATOM 765 O O . VAL A 1 96 ? -6.231 -0.837 11.211 1.00 96.94 96 VAL A O 1
ATOM 768 N N . ALA A 1 97 ? -6.531 0.746 12.770 1.00 96.44 97 ALA A N 1
ATOM 769 C CA . ALA A 1 97 ? -5.163 1.257 12.694 1.00 96.44 97 ALA A CA 1
ATOM 770 C C . ALA A 1 97 ? -4.117 0.163 12.976 1.00 96.44 97 ALA A C 1
ATOM 772 O O . ALA A 1 97 ? -3.088 0.090 12.300 1.00 96.44 97 ALA A O 1
ATOM 773 N N . GLN A 1 98 ? -4.388 -0.726 13.936 1.00 98.00 98 GLN A N 1
ATOM 774 C CA . GLN A 1 98 ? -3.511 -1.855 14.241 1.00 98.00 98 GLN A CA 1
ATOM 775 C C . GLN A 1 98 ? -3.490 -2.907 13.118 1.00 98.00 98 GLN A C 1
ATOM 777 O O . GLN A 1 98 ? -2.423 -3.445 12.804 1.00 98.00 98 GLN A O 1
ATOM 782 N N . ARG A 1 99 ? -4.634 -3.193 12.482 1.00 97.81 99 ARG A N 1
ATOM 783 C CA . ARG A 1 99 ? -4.721 -4.091 11.313 1.00 97.81 99 ARG A CA 1
ATOM 784 C C . ARG A 1 99 ? -3.891 -3.551 10.147 1.00 97.81 99 ARG A C 1
ATOM 786 O O . ARG A 1 99 ? -3.070 -4.289 9.610 1.00 97.81 99 ARG A O 1
ATOM 793 N N . LEU A 1 100 ? -4.019 -2.259 9.839 1.00 96.69 100 LEU A N 1
ATOM 794 C CA . LEU A 1 100 ? -3.223 -1.582 8.808 1.00 96.69 100 LEU A CA 1
ATOM 795 C C . LEU A 1 100 ? -1.722 -1.614 9.126 1.00 96.69 100 LEU A C 1
ATOM 797 O O . LEU A 1 100 ? -0.915 -2.007 8.287 1.00 96.69 100 LEU A O 1
ATOM 801 N N . ARG A 1 101 ? -1.327 -1.265 10.357 1.00 97.31 101 ARG A N 1
ATOM 802 C CA . ARG A 1 101 ? 0.087 -1.269 10.762 1.00 97.31 101 ARG A CA 1
ATOM 803 C C . ARG A 1 101 ? 0.706 -2.663 10.659 1.00 97.31 101 ARG A C 1
ATOM 805 O O . ARG A 1 101 ? 1.728 -2.839 10.002 1.00 97.31 101 ARG A O 1
ATOM 812 N N . SER A 1 102 ? 0.061 -3.656 11.268 1.00 97.12 102 SER A N 1
ATOM 813 C CA . SER A 1 102 ? 0.564 -5.035 11.283 1.00 97.12 102 SER A CA 1
ATOM 814 C C . SER A 1 102 ? 0.554 -5.684 9.895 1.00 97.12 102 SER A C 1
ATOM 816 O O . SER A 1 102 ? 1.475 -6.437 9.573 1.00 97.12 102 SER A O 1
ATOM 818 N N . GLY A 1 103 ? -0.438 -5.369 9.053 1.00 96.19 103 GLY A N 1
ATOM 819 C CA . GLY A 1 103 ? -0.468 -5.787 7.652 1.00 96.19 103 GLY A CA 1
ATOM 820 C C . GLY A 1 103 ? 0.693 -5.184 6.858 1.00 96.19 103 GLY A C 1
ATOM 821 O O . GLY A 1 103 ? 1.418 -5.918 6.188 1.00 96.19 103 GLY A O 1
ATOM 822 N N . ARG A 1 104 ? 0.961 -3.880 7.023 1.00 95.50 104 ARG A N 1
ATOM 823 C CA . ARG A 1 104 ? 2.092 -3.192 6.379 1.00 95.50 104 ARG A CA 1
ATOM 824 C C . ARG A 1 104 ? 3.427 -3.818 6.768 1.00 95.50 104 ARG A C 1
ATOM 826 O O . ARG A 1 104 ? 4.220 -4.166 5.901 1.00 95.50 104 ARG A O 1
ATOM 833 N N . GLU A 1 105 ? 3.669 -4.004 8.064 1.00 95.31 105 GLU A N 1
ATOM 834 C CA . GLU A 1 105 ? 4.890 -4.649 8.568 1.00 95.31 105 GLU A CA 1
ATOM 835 C C . GLU A 1 105 ? 5.053 -6.081 8.050 1.00 95.31 105 GLU A C 1
ATOM 837 O O . GLU A 1 105 ? 6.168 -6.567 7.865 1.00 95.31 105 GLU A O 1
ATOM 842 N N . ARG A 1 106 ? 3.948 -6.803 7.849 1.00 95.19 106 ARG A N 1
ATOM 843 C CA . ARG A 1 106 ? 3.980 -8.156 7.295 1.00 95.19 106 ARG A CA 1
ATOM 844 C C . ARG A 1 106 ? 4.362 -8.148 5.817 1.00 95.19 106 ARG A C 1
ATOM 846 O O . ARG A 1 106 ? 5.261 -8.899 5.454 1.00 95.19 106 ARG A O 1
ATOM 853 N N . LEU A 1 107 ? 3.748 -7.288 5.004 1.00 94.94 107 LEU A N 1
ATOM 854 C CA . LEU A 1 107 ? 4.081 -7.149 3.582 1.00 94.94 107 LEU A CA 1
ATOM 855 C C . LEU A 1 107 ? 5.542 -6.743 3.379 1.00 94.94 107 LEU A C 1
ATOM 857 O O . LEU A 1 107 ? 6.240 -7.375 2.594 1.00 94.94 107 LEU A O 1
ATOM 861 N N . LEU A 1 108 ? 6.027 -5.748 4.129 1.00 92.38 108 LEU A N 1
ATOM 862 C CA . LEU A 1 108 ? 7.414 -5.287 4.013 1.00 92.38 108 LEU A CA 1
ATOM 863 C C . LEU A 1 108 ? 8.418 -6.379 4.399 1.00 92.38 108 LEU A C 1
ATOM 865 O O . LEU A 1 108 ? 9.366 -6.620 3.660 1.00 92.38 108 LEU A O 1
ATOM 869 N N . ARG A 1 109 ? 8.166 -7.122 5.485 1.00 93.75 109 ARG A N 1
ATOM 870 C CA . ARG A 1 109 ? 9.021 -8.262 5.862 1.00 93.75 109 ARG A CA 1
ATOM 871 C C . ARG A 1 109 ? 9.033 -9.371 4.813 1.00 93.75 109 ARG A C 1
ATOM 873 O O . ARG A 1 109 ? 10.045 -10.048 4.659 1.00 93.75 109 ARG A O 1
ATOM 880 N N . LEU A 1 110 ? 7.912 -9.606 4.133 1.00 92.94 110 LEU A N 1
ATOM 881 C CA . LEU A 1 110 ? 7.845 -10.586 3.049 1.00 92.94 110 LEU A CA 1
ATOM 882 C C . LEU A 1 110 ? 8.610 -10.094 1.819 1.00 92.94 110 LEU A C 1
ATOM 884 O O . LEU A 1 110 ? 9.388 -10.862 1.262 1.00 92.94 110 LEU A O 1
ATOM 888 N N . ALA A 1 111 ? 8.481 -8.814 1.466 1.00 90.31 111 ALA A N 1
ATOM 889 C CA . ALA A 1 111 ? 9.237 -8.205 0.376 1.00 90.31 111 ALA A CA 1
ATOM 890 C C . ALA A 1 111 ? 10.753 -8.249 0.621 1.00 90.31 111 ALA A C 1
ATOM 892 O O . ALA A 1 111 ? 11.495 -8.680 -0.257 1.00 90.31 111 ALA A O 1
ATOM 893 N N . GLU A 1 112 ? 11.210 -7.927 1.835 1.00 90.44 112 GLU A N 1
ATOM 894 C CA . GLU A 1 112 ? 12.625 -8.020 2.224 1.00 90.44 112 GLU A CA 1
ATOM 895 C C . GLU A 1 112 ? 13.185 -9.448 2.100 1.00 90.44 112 GLU A C 1
ATOM 897 O O . GLU A 1 112 ? 14.344 -9.641 1.726 1.00 90.44 112 GLU A O 1
ATOM 902 N N . ARG A 1 113 ? 12.366 -10.464 2.406 1.00 89.19 113 ARG A N 1
ATOM 903 C CA . ARG A 1 113 ? 12.760 -11.882 2.353 1.00 89.19 113 ARG A CA 1
ATOM 904 C C . ARG A 1 113 ? 12.695 -12.474 0.949 1.00 89.19 113 ARG A C 1
ATOM 906 O O . ARG A 1 113 ? 13.531 -13.308 0.620 1.00 89.19 113 ARG A O 1
ATOM 913 N N . GLY A 1 114 ? 11.709 -12.070 0.153 1.00 75.69 114 GLY A N 1
ATOM 914 C CA . GLY A 1 114 ? 11.523 -12.523 -1.226 1.00 75.69 114 GLY A CA 1
ATOM 915 C C . GLY A 1 114 ? 12.326 -11.731 -2.259 1.00 75.69 114 GLY A C 1
ATOM 916 O O . GLY A 1 114 ? 12.357 -12.141 -3.413 1.00 75.69 114 GLY A O 1
ATOM 917 N N . ARG A 1 115 ? 12.971 -10.629 -1.840 1.00 61.78 115 ARG A N 1
ATOM 918 C CA . ARG A 1 115 ? 13.760 -9.689 -2.658 1.00 61.78 115 ARG A CA 1
ATOM 919 C C . ARG A 1 115 ? 13.100 -9.367 -4.002 1.00 61.78 115 ARG A C 1
ATOM 921 O O . ARG A 1 115 ? 13.632 -9.690 -5.063 1.00 61.78 115 ARG A O 1
ATOM 928 N N . LEU A 1 116 ? 11.940 -8.715 -3.897 1.00 54.78 116 LEU A N 1
ATOM 929 C CA . LEU A 1 116 ? 11.542 -7.684 -4.862 1.00 54.78 116 LEU A CA 1
ATOM 930 C C . LEU A 1 116 ? 12.494 -6.486 -4.752 1.00 54.78 116 LEU A C 1
ATOM 932 O O . LEU A 1 116 ? 12.978 -6.238 -3.621 1.00 54.78 116 LEU A O 1
#

pLDDT: mean 82.89, std 15.49, range [46.41, 98.0]

Sequence (116 aa):
MKSCDTCPLRASCVEVCPELEAQLPKEHDGRDRFMRNEMTELSLKAFREQQMLHDAYRAYRDHLMASQLEAFERYYIDGLSVRAIAEEVGTSPAAVAQRLRSGRERLLRLAERGRL

Radius of gyration: 22.89 Å; chains: 1; bounding box: 47×34×62 Å